Protein AF-A0A520LW79-F1 (afdb_monomer)

Nearest PDB structures (foldseek):
  5eoy-assembly1_A  TM=4.669E-01  e=5.322E-01  Pseudomonas aeruginosa PAO1
  5eox-assembly1_B  TM=4.416E-01  e=6.020E-01  Pseudomonas aeruginosa PAO1
  5eox-assembly1_A  TM=4.146E-01  e=6.020E-01  Pseudomonas aeruginosa PAO1
  3cw2-assembly4_H  TM=3.775E-01  e=4.159E-01  Saccharolobus solfataricus
  4dpo-assembly1_B  TM=4.258E-01  e=1.826E+00  Methanosarcina mazei Go1

Radius of gyration: 18.22 Å; Cα contacts (8 Å, |Δi|>4): 104; chains: 1; bounding box: 39×15×59 Å

Sequence (88 aa):
MSIFSSIQDYQDGLVSRFCNPKRLLIAETDWYREDSDIEAIKEDCRERILFFEKRGFYLFQEPQIDHEPHLERMRVRLTFKPSESNAN

pLDDT: mean 87.38, std 10.6, range [51.06, 96.88]

Secondary structure (DSSP, 8-state):
--HHHHHHHHHHHHHHHHS-GGGPEEEEPPPEETTS-HHHHHHHHHHHHHHHHTTTEEE-SPPEEEEEGGGTEEEEEEEEEE-GGG--

Mean predicted aligned error: 7.22 Å

Foldseek 3Di:
DDPVVVVVVVVVVVCVQPVNPVQKDKDKFDKDAPPDDPVVQVVSVVVVQVVVVVVQKHQDDDWDWDDDVVVRIIITMTIIGHHPVNSD

Structure (mmCIF, N/CA/C/O backbone):
data_AF-A0A520LW79-F1
#
_entry.id   AF-A0A520LW79-F1
#
loop_
_atom_site.group_PDB
_atom_site.id
_atom_site.type_symbol
_atom_site.label_atom_id
_atom_site.label_alt_id
_atom_site.label_comp_id
_atom_site.label_asym_id
_atom_site.label_entity_id
_atom_site.label_seq_id
_atom_site.pdbx_PDB_ins_code
_atom_site.Cartn_x
_atom_site.Cartn_y
_atom_site.Cartn_z
_atom_site.occupancy
_atom_site.B_iso_or_equiv
_atom_site.auth_seq_id
_atom_site.auth_comp_id
_atom_site.auth_asym_id
_atom_site.auth_atom_id
_atom_site.pdbx_PDB_model_num
ATOM 1 N N . MET A 1 1 ? -11.598 2.221 42.109 1.00 61.34 1 MET A N 1
ATOM 2 C CA . MET A 1 1 ? -10.615 2.493 41.038 1.00 61.34 1 MET A CA 1
ATOM 3 C C . MET A 1 1 ? -10.497 3.996 40.866 1.00 61.34 1 MET A C 1
ATOM 5 O O . MET A 1 1 ? -11.495 4.682 41.050 1.00 61.34 1 MET A O 1
ATOM 9 N N . SER A 1 2 ? -9.291 4.503 40.614 1.00 88.31 2 SER A N 1
ATOM 10 C CA . SER A 1 2 ? -9.050 5.937 40.418 1.00 88.31 2 SER A CA 1
ATOM 11 C C . SER A 1 2 ? -9.550 6.363 39.036 1.00 88.31 2 SER A C 1
ATOM 13 O O . SER A 1 2 ? -9.431 5.605 38.079 1.00 88.31 2 SER A O 1
ATOM 15 N N . ILE A 1 3 ? -10.063 7.586 38.902 1.00 86.00 3 ILE A N 1
ATOM 16 C CA . ILE A 1 3 ? -10.427 8.151 37.590 1.00 86.00 3 ILE A CA 1
ATOM 17 C C . ILE A 1 3 ? -9.214 8.150 36.645 1.00 86.00 3 ILE A C 1
ATOM 19 O O . ILE A 1 3 ? -9.358 7.883 35.456 1.00 86.00 3 ILE A O 1
ATOM 23 N N . PHE A 1 4 ? -8.007 8.357 37.180 1.00 87.94 4 PHE A N 1
ATOM 24 C CA . PHE A 1 4 ? -6.774 8.325 36.396 1.00 87.94 4 PHE A CA 1
ATOM 25 C C . PHE A 1 4 ? -6.489 6.950 35.782 1.00 87.94 4 PHE A C 1
ATOM 27 O O . PHE A 1 4 ? -6.098 6.890 34.621 1.00 87.94 4 PHE A O 1
ATOM 34 N N . SER A 1 5 ? -6.737 5.849 36.506 1.00 87.00 5 SER A N 1
ATOM 35 C CA . SER A 1 5 ? -6.561 4.504 35.938 1.00 87.00 5 SER A CA 1
ATOM 36 C C . SER A 1 5 ? -7.597 4.223 34.852 1.00 87.00 5 SER A C 1
ATOM 38 O O . SER A 1 5 ? -7.242 3.732 33.791 1.00 87.00 5 SER A O 1
ATOM 40 N N . SER A 1 6 ? -8.853 4.638 35.052 1.00 89.81 6 SER A N 1
ATOM 41 C CA . SER A 1 6 ? -9.895 4.484 34.029 1.00 89.81 6 SER A CA 1
ATOM 42 C C . SER A 1 6 ? -9.601 5.267 32.744 1.00 89.81 6 SER A C 1
ATOM 44 O O . SER A 1 6 ? -9.917 4.796 31.655 1.00 89.81 6 SER A O 1
ATOM 46 N N . ILE A 1 7 ? -9.001 6.457 32.855 1.00 92.94 7 ILE A N 1
ATOM 47 C CA . ILE A 1 7 ? -8.588 7.249 31.687 1.00 92.94 7 ILE A CA 1
ATOM 48 C C . ILE A 1 7 ? -7.424 6.572 30.959 1.00 92.94 7 ILE A C 1
ATOM 50 O O . ILE A 1 7 ? -7.433 6.533 29.729 1.00 92.94 7 ILE A O 1
ATOM 54 N N . GLN A 1 8 ? -6.458 6.021 31.697 1.00 89.44 8 GLN A N 1
ATOM 55 C CA . GLN A 1 8 ? -5.327 5.302 31.113 1.00 89.44 8 GLN 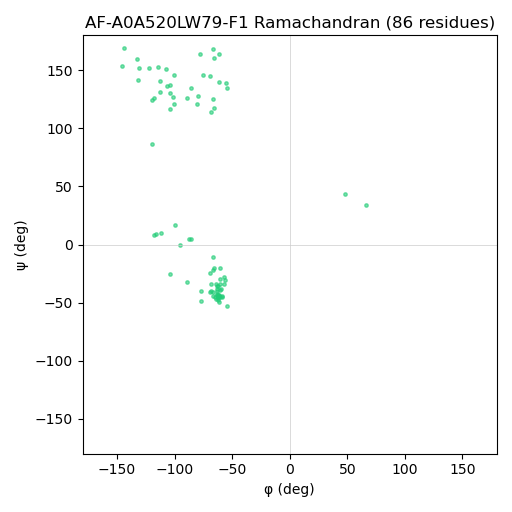A CA 1
ATOM 56 C C . GLN A 1 8 ? -5.800 4.058 30.347 1.00 89.44 8 GLN A C 1
ATOM 58 O O . GLN A 1 8 ? -5.470 3.907 29.176 1.00 89.44 8 GLN A O 1
ATOM 63 N N . ASP A 1 9 ? -6.671 3.247 30.954 1.00 91.62 9 ASP A N 1
ATOM 64 C CA . ASP A 1 9 ? -7.245 2.058 30.313 1.00 91.62 9 ASP A CA 1
ATOM 65 C C . ASP A 1 9 ? -8.025 2.422 29.036 1.00 91.62 9 ASP A C 1
ATOM 6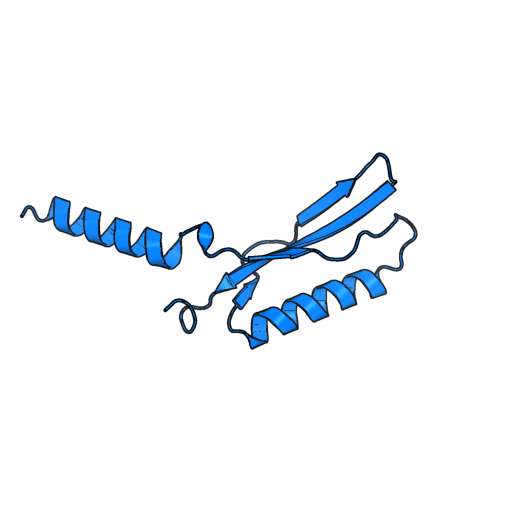7 O O . ASP A 1 9 ? -7.968 1.721 28.022 1.00 91.62 9 ASP A O 1
ATOM 71 N N . TYR A 1 10 ? -8.743 3.552 29.056 1.00 90.25 10 TYR A N 1
ATOM 72 C CA . TYR A 1 10 ? -9.447 4.057 27.881 1.00 90.25 10 TYR A CA 1
ATOM 73 C C . TYR A 1 10 ? -8.481 4.500 26.774 1.00 90.25 10 TYR A C 1
ATOM 75 O O . TYR A 1 10 ? -8.692 4.157 25.609 1.00 90.25 10 TYR A O 1
ATOM 83 N N . GLN A 1 11 ? -7.407 5.219 27.116 1.00 88.56 11 GLN A N 1
ATOM 84 C CA . GLN A 1 11 ? -6.367 5.595 26.155 1.00 88.56 11 GLN A CA 1
ATOM 85 C C . GLN A 1 11 ? -5.693 4.366 25.542 1.00 88.56 11 GLN A C 1
ATOM 87 O O . GLN A 1 11 ? -5.559 4.299 24.319 1.00 88.56 11 GLN A O 1
ATOM 92 N N . ASP A 1 12 ? -5.347 3.369 26.351 1.00 86.44 12 ASP A N 1
ATOM 93 C CA . ASP A 1 12 ? -4.738 2.126 25.877 1.00 86.44 12 ASP A CA 1
ATOM 94 C C . ASP A 1 12 ? -5.693 1.360 24.946 1.00 86.44 12 ASP A C 1
ATOM 96 O O . ASP A 1 12 ? -5.284 0.844 23.899 1.00 86.44 12 ASP A O 1
ATOM 100 N N . GLY A 1 13 ? -6.995 1.367 25.253 1.00 83.25 13 GLY A N 1
ATOM 101 C CA . GLY A 1 13 ? -8.044 0.842 24.379 1.00 83.25 13 GLY A CA 1
ATOM 102 C C . GLY A 1 13 ? -8.128 1.570 23.032 1.00 83.25 13 GLY A C 1
ATOM 103 O O . GLY A 1 13 ? -8.224 0.925 21.984 1.00 83.25 13 GLY A O 1
ATOM 104 N N . LEU A 1 14 ? -8.036 2.905 23.030 1.00 82.12 14 LEU A N 1
ATOM 105 C CA . LEU A 1 14 ? -8.007 3.705 21.801 1.00 82.12 14 LEU A CA 1
ATOM 106 C C . LEU A 1 14 ? -6.751 3.420 20.968 1.00 82.12 14 LEU A C 1
ATOM 108 O O . LEU A 1 14 ? -6.858 3.195 19.762 1.00 82.12 14 LEU A O 1
ATOM 112 N N . VAL A 1 15 ? -5.573 3.367 21.591 1.00 79.38 15 VAL A N 1
ATOM 113 C CA . VAL A 1 15 ? -4.304 3.061 20.911 1.00 79.38 15 VAL A CA 1
ATOM 114 C C . VAL A 1 15 ? -4.336 1.652 20.319 1.00 79.38 15 VAL A C 1
ATOM 116 O O . VAL A 1 15 ? -3.979 1.462 19.157 1.00 79.38 15 VAL A O 1
ATOM 119 N N . SER A 1 16 ? -4.836 0.665 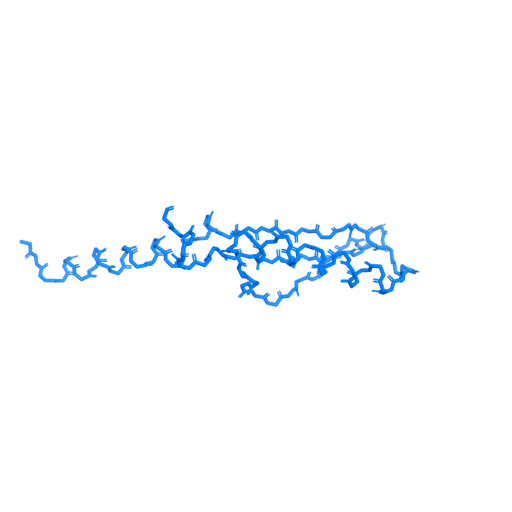21.061 1.00 74.81 16 SER A N 1
ATOM 120 C CA . SER A 1 16 ? -4.990 -0.708 20.568 1.00 74.81 16 SER A CA 1
ATOM 121 C C . SER A 1 16 ? -5.980 -0.811 19.399 1.00 74.81 16 SER A C 1
ATOM 123 O O . SER A 1 16 ? -5.785 -1.599 18.469 1.00 74.81 16 SER A O 1
ATOM 125 N N . ARG A 1 17 ? -7.032 0.014 19.391 1.00 71.56 17 ARG A N 1
ATOM 126 C CA . ARG A 1 17 ? -8.027 0.021 18.314 1.00 71.56 17 ARG A CA 1
ATOM 127 C C . ARG A 1 17 ? -7.525 0.726 17.056 1.00 71.56 17 ARG A C 1
ATOM 129 O O . ARG A 1 17 ? -7.657 0.181 15.958 1.00 71.56 17 ARG A O 1
ATOM 136 N N . PHE A 1 18 ? -6.966 1.923 17.214 1.00 67.62 18 PHE A N 1
ATOM 137 C CA . PHE A 1 18 ? -6.677 2.834 16.107 1.00 67.62 18 PHE A CA 1
ATOM 138 C C . PHE A 1 18 ? -5.203 2.888 15.717 1.00 67.62 18 PHE A C 1
ATOM 140 O O . PHE A 1 18 ? -4.910 3.196 14.568 1.00 67.62 18 PHE A O 1
ATOM 147 N N . CYS A 1 19 ? -4.275 2.586 16.616 1.00 69.06 19 CYS A N 1
ATOM 148 C CA . CYS A 1 19 ? -2.838 2.764 16.390 1.00 69.06 19 CYS A CA 1
ATOM 149 C C . CYS A 1 19 ? -2.056 1.449 16.441 1.00 69.06 19 CYS A C 1
ATOM 151 O O . CYS A 1 19 ? -0.830 1.475 16.424 1.00 69.06 19 CYS A O 1
ATOM 153 N N . ASN A 1 20 ? -2.732 0.297 16.508 1.00 70.62 20 ASN A N 1
ATOM 154 C CA . ASN A 1 20 ? -2.049 -0.985 16.612 1.00 70.62 20 ASN A CA 1
ATOM 155 C C . ASN A 1 20 ? -1.292 -1.315 15.311 1.00 70.62 20 ASN A C 1
ATOM 157 O O . ASN A 1 20 ? -1.929 -1.576 14.286 1.00 70.62 20 ASN A O 1
ATOM 161 N N . PRO A 1 21 ? 0.053 -1.369 15.344 1.00 65.00 21 PRO A N 1
ATOM 162 C CA . PRO A 1 21 ? 0.866 -1.601 14.154 1.00 65.00 21 PRO A CA 1
ATOM 163 C C . PRO A 1 21 ? 0.654 -2.998 13.560 1.00 65.00 21 PRO A C 1
ATOM 165 O O . PRO A 1 21 ? 0.874 -3.187 12.369 1.00 65.00 21 PRO A O 1
ATOM 168 N N . LYS A 1 22 ? 0.138 -3.965 14.338 1.00 68.12 22 LYS A N 1
ATOM 169 C CA . LYS A 1 22 ? -0.232 -5.300 13.832 1.00 68.12 22 LYS A CA 1
ATOM 170 C C . LYS A 1 22 ? -1.412 -5.273 12.852 1.00 68.12 22 LYS A C 1
ATOM 172 O O . LYS A 1 22 ? -1.704 -6.295 12.243 1.00 68.12 22 LYS A O 1
ATOM 177 N N . ARG A 1 23 ? -2.113 -4.140 12.730 1.00 74.38 23 ARG A N 1
ATOM 178 C CA . ARG A 1 23 ? -3.236 -3.944 11.798 1.00 74.38 23 ARG A CA 1
ATOM 179 C C . ARG A 1 23 ? -2.813 -3.292 10.478 1.00 74.38 23 ARG A C 1
ATOM 181 O O . ARG A 1 23 ? -3.672 -3.067 9.631 1.00 74.38 23 ARG A O 1
ATOM 188 N N . LEU A 1 24 ? -1.531 -2.968 10.304 1.00 85.06 24 LEU A N 1
ATOM 189 C CA . LEU A 1 24 ? -1.016 -2.475 9.031 1.00 85.06 24 LEU A CA 1
ATOM 190 C C . LEU A 1 24 ? -0.796 -3.654 8.082 1.00 85.06 24 LEU A C 1
ATOM 192 O O . LEU A 1 24 ? -0.128 -4.625 8.435 1.00 85.06 24 LEU A O 1
ATOM 196 N N . LEU A 1 25 ? -1.355 -3.562 6.879 1.00 89.00 25 LEU A N 1
ATOM 197 C CA . LEU A 1 25 ? -1.103 -4.511 5.801 1.00 89.00 25 LEU A CA 1
ATOM 198 C C . LEU A 1 25 ? -0.159 -3.884 4.791 1.00 89.00 25 LEU A C 1
ATOM 200 O O . LEU A 1 25 ? -0.378 -2.769 4.326 1.00 89.00 25 LEU A O 1
ATOM 204 N N . ILE A 1 26 ? 0.887 -4.619 4.446 1.00 92.69 26 ILE A N 1
ATOM 205 C CA . ILE A 1 26 ? 1.862 -4.196 3.452 1.00 92.69 26 ILE A CA 1
ATOM 206 C C . ILE A 1 26 ? 1.545 -4.931 2.153 1.00 92.69 26 ILE A C 1
ATOM 208 O O . ILE A 1 26 ? 1.437 -6.157 2.144 1.00 92.69 26 ILE A O 1
ATOM 212 N N . ALA A 1 27 ? 1.399 -4.178 1.068 1.00 93.75 27 ALA A N 1
ATOM 213 C CA . ALA A 1 27 ? 1.298 -4.713 -0.278 1.00 93.75 27 ALA A CA 1
ATOM 214 C C . ALA A 1 27 ? 2.475 -4.200 -1.098 1.00 93.75 27 ALA A C 1
ATOM 216 O O . ALA A 1 27 ? 2.709 -2.995 -1.182 1.00 93.75 27 ALA A O 1
ATOM 217 N N . GLU A 1 28 ? 3.216 -5.115 -1.701 1.00 95.69 28 GLU A N 1
ATOM 218 C CA . GLU A 1 28 ? 4.414 -4.795 -2.466 1.00 95.69 28 GLU A CA 1
ATOM 219 C C . GLU A 1 28 ? 4.138 -5.098 -3.931 1.00 95.69 28 GLU A C 1
ATOM 221 O O . GLU A 1 28 ? 3.577 -6.147 -4.263 1.00 95.69 28 GLU A O 1
ATOM 226 N N . THR A 1 29 ? 4.471 -4.144 -4.789 1.00 95.69 29 THR A N 1
ATOM 227 C CA . THR A 1 29 ? 4.530 -4.365 -6.236 1.00 95.69 29 THR A CA 1
ATOM 228 C C . THR A 1 29 ? 5.648 -5.338 -6.597 1.00 95.69 29 THR A C 1
ATOM 230 O O . THR A 1 29 ? 6.484 -5.682 -5.749 1.00 95.69 29 THR A O 1
ATOM 233 N N . ASP A 1 30 ? 5.649 -5.797 -7.844 1.00 95.38 30 ASP A N 1
ATOM 234 C CA . ASP A 1 30 ? 6.766 -6.575 -8.369 1.00 95.38 30 ASP A CA 1
ATOM 235 C C . ASP A 1 30 ? 8.069 -5.759 -8.364 1.00 95.38 30 ASP A C 1
ATOM 237 O O . ASP A 1 30 ? 8.084 -4.537 -8.212 1.00 95.38 30 ASP A O 1
ATOM 241 N N . TRP A 1 31 ? 9.199 -6.451 -8.495 1.00 96.25 31 TRP A N 1
ATOM 242 C CA . TRP A 1 31 ? 10.480 -5.780 -8.677 1.00 96.25 31 TRP A CA 1
ATOM 243 C C . TRP A 1 31 ? 10.653 -5.353 -10.136 1.00 96.25 31 TRP A C 1
ATOM 245 O O . TRP A 1 31 ? 10.712 -6.196 -11.031 1.00 96.25 31 TRP A O 1
ATOM 255 N N . TYR A 1 32 ? 10.824 -4.054 -10.348 1.00 96.00 32 TYR A N 1
ATOM 256 C CA . TYR A 1 32 ? 11.022 -3.411 -11.641 1.00 96.00 32 TYR A CA 1
ATOM 257 C C . TYR A 1 32 ? 12.468 -2.971 -11.809 1.00 96.00 32 TYR A C 1
ATOM 259 O O . TYR A 1 32 ? 13.054 -2.402 -10.894 1.00 96.00 32 TYR A O 1
ATOM 267 N N . ARG A 1 33 ? 13.042 -3.199 -12.986 1.00 94.00 33 ARG A N 1
ATOM 268 C CA . ARG A 1 33 ? 14.345 -2.635 -13.369 1.00 94.00 33 ARG A CA 1
ATOM 269 C C . ARG A 1 33 ? 14.207 -1.166 -13.767 1.00 94.00 33 ARG A C 1
ATOM 271 O O . ARG A 1 33 ? 13.096 -0.723 -14.057 1.00 94.00 33 ARG A O 1
ATOM 278 N N . GLU A 1 34 ? 15.313 -0.429 -13.824 1.00 86.19 34 GLU A N 1
ATOM 279 C CA . GLU A 1 34 ? 15.313 0.991 -14.223 1.00 86.19 34 GLU A CA 1
ATOM 280 C C . GLU A 1 34 ? 14.704 1.260 -15.610 1.00 86.19 34 GLU A C 1
ATOM 282 O O . GLU A 1 34 ? 14.144 2.329 -15.836 1.00 86.19 34 GLU A O 1
ATOM 287 N N . ASP A 1 35 ? 14.769 0.292 -16.526 1.00 91.19 35 ASP A N 1
ATOM 288 C CA . ASP A 1 35 ? 14.224 0.375 -17.885 1.00 91.19 35 ASP A CA 1
ATOM 289 C C . ASP A 1 35 ? 12.747 -0.048 -17.994 1.00 91.19 35 ASP A C 1
ATOM 291 O O . ASP A 1 35 ? 12.195 -0.102 -19.094 1.00 91.19 35 ASP A O 1
ATOM 295 N N . SER A 1 36 ? 12.095 -0.351 -16.867 1.00 92.38 36 SER A N 1
ATOM 296 C CA . SER A 1 36 ? 10.695 -0.785 -16.856 1.00 92.38 36 SER A CA 1
ATOM 297 C C . SER A 1 36 ? 9.747 0.350 -17.242 1.00 92.38 36 SER A C 1
ATOM 299 O O . SER A 1 36 ? 9.941 1.506 -16.864 1.00 92.38 36 SER A O 1
ATOM 301 N N . ASP A 1 37 ? 8.665 0.003 -17.940 1.00 94.31 37 ASP A N 1
ATOM 302 C CA . ASP A 1 37 ? 7.615 0.958 -18.285 1.00 94.31 37 ASP A CA 1
ATOM 303 C C . ASP A 1 37 ? 6.880 1.445 -17.028 1.00 94.31 37 ASP A C 1
ATOM 305 O O . ASP A 1 37 ? 6.331 0.660 -16.249 1.00 94.31 37 ASP A O 1
ATOM 309 N N . ILE A 1 38 ? 6.834 2.766 -16.857 1.00 92.06 38 ILE A N 1
ATOM 310 C CA . ILE A 1 38 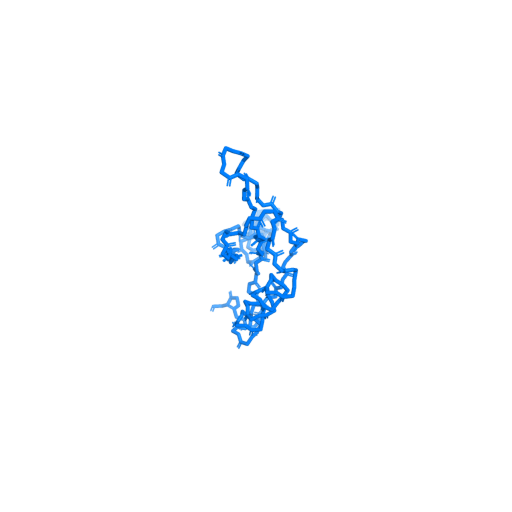? 6.144 3.417 -15.748 1.00 92.06 38 ILE A CA 1
ATOM 311 C C . ILE A 1 38 ? 4.643 3.107 -15.735 1.00 92.06 38 ILE A C 1
ATOM 313 O O . ILE A 1 38 ? 4.043 3.060 -14.661 1.00 92.06 38 ILE A O 1
ATOM 317 N N . GLU A 1 39 ? 4.025 2.869 -16.894 1.00 96.12 39 GLU A N 1
ATOM 318 C CA . GLU A 1 39 ? 2.599 2.543 -16.959 1.00 96.12 39 GLU A CA 1
ATOM 319 C C . GLU A 1 39 ? 2.300 1.163 -16.361 1.00 96.12 39 GLU A C 1
ATOM 321 O O . GLU A 1 39 ? 1.291 1.005 -15.672 1.00 96.12 39 GLU A O 1
ATOM 326 N N . ALA A 1 40 ? 3.215 0.198 -16.503 1.00 93.88 40 ALA A N 1
ATOM 327 C CA . ALA A 1 40 ? 3.091 -1.101 -15.845 1.00 93.88 40 ALA A CA 1
ATOM 328 C C . ALA A 1 40 ? 3.131 -0.958 -14.314 1.00 93.88 40 ALA A C 1
ATOM 330 O O . ALA A 1 40 ? 2.288 -1.515 -13.614 1.00 93.88 40 ALA A O 1
ATOM 331 N N . ILE A 1 41 ? 4.049 -0.136 -13.792 1.00 94.56 41 ILE A N 1
ATOM 332 C CA . ILE A 1 41 ? 4.179 0.122 -12.347 1.00 94.56 41 ILE A CA 1
ATOM 333 C C . ILE A 1 41 ? 2.918 0.805 -11.797 1.00 94.56 41 ILE A C 1
ATOM 335 O O . ILE A 1 41 ? 2.436 0.466 -10.711 1.00 94.56 41 ILE A O 1
ATOM 339 N N . LYS A 1 42 ? 2.374 1.779 -12.538 1.00 95.38 42 LYS A N 1
ATOM 340 C CA . LYS A 1 42 ? 1.152 2.500 -12.155 1.00 95.38 42 LYS A CA 1
ATOM 341 C C . LYS A 1 42 ? -0.048 1.565 -12.073 1.00 95.38 42 LYS A C 1
ATOM 343 O O . LYS A 1 42 ? -0.793 1.644 -11.094 1.00 95.38 42 LYS A O 1
ATOM 348 N N . GLU A 1 43 ? -0.234 0.698 -13.064 1.00 96.88 43 GLU A N 1
ATOM 349 C CA . GLU A 1 43 ? -1.357 -0.239 -13.067 1.00 96.88 43 GLU A CA 1
ATOM 350 C C . GLU A 1 43 ? -1.215 -1.270 -11.938 1.00 96.88 43 GLU A C 1
ATOM 352 O O . GLU A 1 43 ? -2.165 -1.486 -11.190 1.00 96.88 43 GLU A O 1
ATOM 357 N N . ASP A 1 44 ? -0.009 -1.787 -11.693 1.00 96.81 44 ASP A N 1
ATOM 358 C CA . ASP A 1 44 ? 0.270 -2.732 -10.602 1.00 96.81 44 ASP A CA 1
ATOM 359 C C . ASP A 1 44 ? -0.027 -2.141 -9.206 1.00 96.81 44 ASP A C 1
ATOM 361 O O . ASP A 1 44 ? -0.591 -2.800 -8.318 1.00 96.81 44 ASP A O 1
ATOM 365 N N . CYS A 1 45 ? 0.300 -0.857 -9.011 1.00 95.94 45 CYS A N 1
ATOM 366 C CA . CYS A 1 45 ? -0.095 -0.103 -7.819 1.00 95.94 45 CYS A CA 1
ATOM 367 C C . CYS A 1 45 ? -1.617 0.045 -7.730 1.00 95.94 45 CYS A C 1
ATOM 369 O O . CYS A 1 45 ? -2.206 -0.172 -6.667 1.00 95.94 45 CYS A O 1
ATOM 371 N N . ARG A 1 46 ? -2.263 0.423 -8.837 1.00 95.69 46 ARG A N 1
ATOM 372 C CA . ARG A 1 46 ? -3.706 0.663 -8.903 1.00 95.69 46 ARG A CA 1
ATOM 373 C C . ARG A 1 46 ? -4.504 -0.596 -8.587 1.00 95.69 46 ARG A C 1
ATOM 375 O O . ARG A 1 46 ? -5.446 -0.529 -7.796 1.00 95.69 46 ARG A O 1
ATOM 382 N N . GLU A 1 47 ? -4.126 -1.736 -9.154 1.00 96.62 47 GLU A N 1
ATOM 383 C CA . GLU A 1 47 ? -4.774 -3.021 -8.895 1.00 96.62 47 GLU A CA 1
ATOM 384 C C . GLU A 1 47 ? -4.713 -3.390 -7.410 1.00 96.62 47 GLU A C 1
ATOM 386 O O . GLU A 1 47 ? -5.734 -3.761 -6.820 1.00 96.62 47 GLU A O 1
ATOM 391 N N . ARG A 1 48 ? -3.548 -3.206 -6.771 1.00 95.00 48 ARG A N 1
ATOM 392 C CA . ARG A 1 48 ? -3.383 -3.41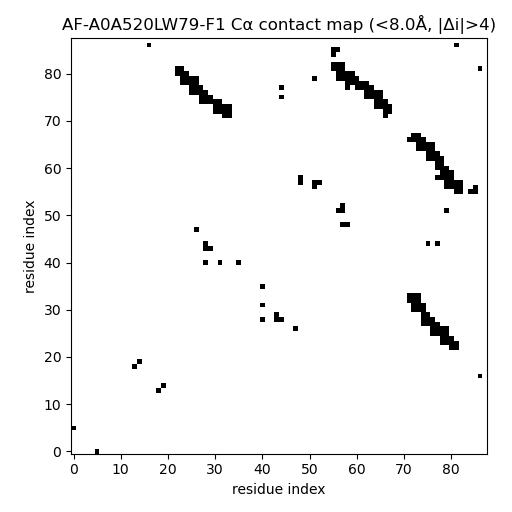0 -5.324 1.00 95.00 48 ARG A CA 1
ATOM 393 C C . ARG A 1 48 ? -4.275 -2.473 -4.523 1.00 95.00 48 ARG A C 1
ATOM 395 O O . ARG A 1 48 ? -5.004 -2.945 -3.654 1.00 95.00 48 ARG A O 1
ATOM 402 N N . ILE A 1 49 ? -4.267 -1.174 -4.823 1.00 94.31 49 ILE A N 1
ATOM 403 C CA . ILE A 1 49 ? -5.118 -0.192 -4.133 1.00 94.31 49 ILE A CA 1
ATOM 404 C C . ILE A 1 49 ? -6.585 -0.620 -4.208 1.00 94.31 49 ILE A C 1
ATOM 406 O O . ILE A 1 49 ? -7.221 -0.802 -3.171 1.00 94.31 49 ILE A O 1
ATOM 410 N N . LEU A 1 50 ? -7.096 -0.897 -5.409 1.00 94.81 50 LEU A N 1
ATOM 411 C CA . LEU A 1 50 ? -8.487 -1.306 -5.604 1.00 94.81 50 LEU A CA 1
ATOM 412 C C . LEU A 1 50 ? -8.817 -2.633 -4.907 1.00 94.81 50 LEU A C 1
ATOM 414 O O . LEU A 1 50 ? -9.930 -2.812 -4.404 1.00 94.81 50 LEU A O 1
ATOM 418 N N . PHE A 1 51 ? -7.878 -3.580 -4.873 1.00 94.00 51 PHE A N 1
ATOM 419 C CA . PHE A 1 51 ? -8.050 -4.849 -4.170 1.00 94.00 51 PHE A CA 1
ATOM 420 C C . PHE A 1 51 ? -8.258 -4.642 -2.663 1.00 94.00 51 PHE A C 1
ATOM 422 O O . PHE A 1 51 ? -9.139 -5.282 -2.075 1.00 94.00 51 PHE A O 1
ATOM 429 N N . PHE A 1 52 ? -7.468 -3.763 -2.045 1.00 92.19 52 PHE A N 1
ATOM 430 C CA . PHE A 1 52 ? -7.537 -3.472 -0.614 1.00 92.19 52 PHE A CA 1
ATOM 431 C C . PHE A 1 52 ? -8.722 -2.564 -0.262 1.00 92.19 52 PHE A C 1
ATOM 433 O O . PHE A 1 52 ? -9.439 -2.857 0.697 1.00 92.19 52 PHE A O 1
ATOM 440 N N . GLU A 1 53 ? -9.017 -1.552 -1.076 1.00 90.62 53 GLU A N 1
ATOM 441 C CA . GLU A 1 53 ? -10.176 -0.666 -0.892 1.00 90.62 53 GLU A CA 1
ATOM 442 C C . GLU A 1 53 ? -11.501 -1.427 -0.893 1.00 90.62 53 GLU A C 1
ATOM 444 O O . GLU A 1 53 ? -12.316 -1.266 0.017 1.00 90.62 53 GLU A O 1
ATOM 449 N N . LYS A 1 54 ? -11.690 -2.356 -1.840 1.00 91.06 54 LYS A N 1
ATOM 450 C CA . LYS A 1 54 ? -12.881 -3.227 -1.882 1.00 91.06 54 LYS A CA 1
ATOM 451 C C . LYS A 1 54 ? -13.034 -4.109 -0.640 1.00 91.06 54 LYS A C 1
ATOM 453 O O . LYS A 1 54 ? -14.125 -4.600 -0.370 1.00 91.06 54 LYS A O 1
ATOM 458 N N . ARG A 1 55 ? -11.951 -4.324 0.109 1.00 89.56 55 ARG A N 1
ATOM 459 C CA . ARG A 1 55 ? -11.914 -5.093 1.362 1.00 89.56 55 ARG A CA 1
ATOM 460 C C . ARG A 1 55 ? -11.925 -4.192 2.590 1.00 89.56 55 ARG A C 1
ATOM 462 O O . ARG A 1 55 ? -11.582 -4.652 3.672 1.00 89.56 55 ARG A O 1
ATOM 469 N N . GLY A 1 56 ? -12.304 -2.925 2.433 1.00 88.31 56 GLY A N 1
ATOM 470 C CA . GLY A 1 56 ? -12.410 -1.969 3.528 1.00 88.31 56 GLY A CA 1
ATOM 471 C C . GLY A 1 56 ? -11.066 -1.635 4.159 1.00 88.31 56 GLY A C 1
ATOM 472 O O . GLY A 1 56 ? -11.002 -1.422 5.362 1.00 88.31 56 GLY A O 1
ATOM 473 N N . PHE A 1 57 ? -9.995 -1.603 3.374 1.00 90.12 57 PHE A N 1
ATOM 474 C CA . PHE A 1 57 ? -8.728 -1.010 3.783 1.00 90.12 57 PHE A CA 1
ATOM 475 C C . PHE A 1 57 ? -8.518 0.303 3.035 1.00 90.12 57 PHE A C 1
ATOM 477 O O . PHE A 1 57 ? -8.976 0.452 1.911 1.00 90.12 57 PHE A O 1
ATOM 484 N N . TYR A 1 58 ? -7.807 1.249 3.632 1.00 89.44 58 TYR A N 1
ATOM 485 C CA . TYR A 1 58 ? -7.432 2.499 2.975 1.00 89.44 58 TYR A CA 1
ATOM 486 C C . TYR A 1 58 ? -5.915 2.663 2.980 1.00 89.44 58 TYR A C 1
ATOM 488 O O . TYR A 1 58 ? -5.232 2.126 3.860 1.00 89.44 58 TYR A O 1
ATOM 496 N N . LEU A 1 59 ? -5.385 3.383 1.988 1.00 90.69 59 LEU A N 1
ATOM 497 C CA . LEU A 1 59 ? -3.962 3.705 1.923 1.00 90.69 59 LEU A CA 1
ATOM 498 C C . LEU A 1 59 ? -3.609 4.625 3.099 1.00 90.69 59 LEU A C 1
ATOM 500 O O . LEU A 1 59 ? -4.160 5.714 3.237 1.00 90.69 59 LEU A O 1
ATOM 504 N N . PHE A 1 60 ? -2.732 4.153 3.979 1.00 86.88 60 PHE A N 1
ATOM 505 C CA . PHE A 1 60 ? -2.494 4.781 5.277 1.00 86.88 60 PHE A CA 1
ATOM 506 C C . PHE A 1 60 ? -1.397 5.849 5.243 1.00 86.88 60 PHE A C 1
ATOM 508 O O . PHE A 1 60 ? -1.459 6.815 5.999 1.00 86.88 60 PHE A O 1
ATOM 515 N N . GLN A 1 61 ? -0.396 5.668 4.386 1.00 87.00 61 GLN A N 1
ATOM 516 C CA . GLN A 1 61 ? 0.765 6.547 4.264 1.00 87.00 61 GLN A CA 1
ATOM 517 C C . GLN A 1 61 ? 1.209 6.645 2.807 1.00 87.00 61 GLN A C 1
ATOM 519 O O . GLN A 1 61 ? 0.760 5.871 1.956 1.00 87.00 61 GLN A O 1
ATOM 524 N N . GLU A 1 62 ? 2.108 7.589 2.543 1.00 90.50 62 GLU A N 1
ATOM 525 C CA . GLU A 1 62 ? 2.726 7.752 1.232 1.00 90.50 62 GLU A CA 1
ATOM 526 C C . GLU A 1 62 ? 3.401 6.443 0.774 1.00 90.50 62 GLU A C 1
ATOM 528 O O . GLU A 1 62 ? 4.031 5.757 1.590 1.00 90.50 62 GLU A O 1
ATOM 533 N N . PRO A 1 63 ? 3.267 6.070 -0.513 1.00 93.94 63 PRO A N 1
ATOM 534 C CA . PRO A 1 63 ? 3.984 4.936 -1.080 1.00 93.94 63 PRO A CA 1
ATOM 535 C C . PRO A 1 63 ? 5.494 5.066 -0.869 1.00 93.94 63 PRO A C 1
ATOM 537 O O . PRO A 1 63 ? 6.077 6.120 -1.116 1.00 93.94 63 PRO A O 1
ATOM 540 N N . GLN A 1 64 ? 6.133 3.979 -0.445 1.00 94.88 64 GLN A N 1
ATOM 541 C CA . GLN A 1 64 ? 7.584 3.923 -0.281 1.00 94.88 64 GLN A CA 1
ATOM 542 C C . GLN A 1 64 ? 8.217 3.207 -1.466 1.00 94.88 64 GLN A C 1
ATOM 544 O O . GLN A 1 64 ? 7.635 2.266 -2.000 1.00 94.88 64 GLN A O 1
ATOM 549 N N . ILE A 1 65 ? 9.418 3.625 -1.855 1.00 94.12 65 ILE A N 1
ATOM 550 C CA . ILE A 1 65 ? 10.203 2.936 -2.879 1.00 94.12 65 ILE A CA 1
ATOM 551 C C . ILE A 1 65 ? 11.308 2.160 -2.172 1.00 94.12 65 ILE A C 1
ATOM 553 O O . ILE A 1 65 ? 12.171 2.744 -1.518 1.00 94.12 65 ILE A O 1
ATOM 557 N N . ASP A 1 66 ? 11.266 0.838 -2.297 1.00 94.31 66 ASP A N 1
ATOM 558 C CA . ASP A 1 66 ? 12.389 -0.011 -1.925 1.00 94.31 66 ASP A CA 1
ATOM 559 C C . ASP A 1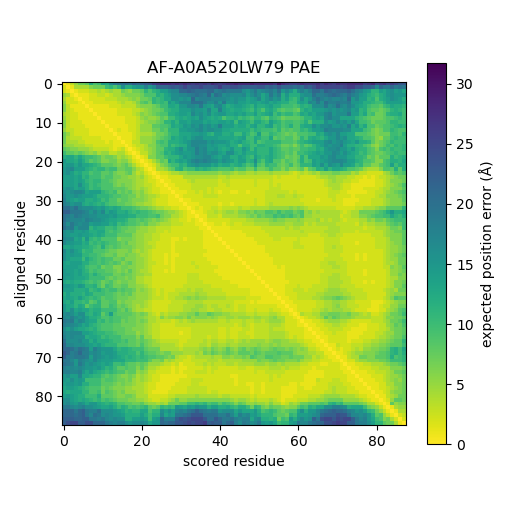 66 ? 13.344 -0.095 -3.117 1.00 94.31 66 ASP A C 1
ATOM 561 O O . ASP A 1 66 ? 12.915 -0.350 -4.245 1.00 94.31 66 ASP A O 1
ATOM 565 N N . HIS A 1 67 ? 14.640 0.055 -2.855 1.00 93.50 67 HIS A N 1
ATOM 566 C CA . HIS A 1 67 ? 15.694 -0.117 -3.849 1.00 93.50 67 HIS A CA 1
ATOM 567 C C . HIS A 1 67 ? 16.533 -1.347 -3.516 1.00 93.50 67 HIS A C 1
ATOM 569 O O . HIS A 1 67 ? 16.888 -1.572 -2.359 1.00 93.50 67 HIS A O 1
ATOM 575 N N . GLU A 1 68 ? 16.916 -2.098 -4.543 1.00 93.06 68 GLU A N 1
ATOM 576 C CA . GLU A 1 68 ? 17.922 -3.150 -4.455 1.00 93.06 68 GLU A CA 1
ATOM 577 C C . GLU A 1 68 ? 19.080 -2.816 -5.408 1.00 93.06 68 GLU A C 1
ATOM 579 O O . GLU A 1 68 ? 19.089 -3.255 -6.561 1.00 93.06 68 GLU A O 1
ATOM 584 N N . PRO A 1 69 ? 20.064 -2.015 -4.943 1.00 86.62 69 PRO A N 1
ATOM 585 C CA . PRO A 1 69 ? 21.081 -1.420 -5.811 1.00 86.62 69 PRO A CA 1
ATOM 586 C C . PRO A 1 69 ? 21.933 -2.448 -6.557 1.00 86.62 69 PRO A C 1
ATOM 588 O O . PRO A 1 69 ? 22.321 -2.221 -7.693 1.00 86.62 69 PRO A O 1
ATOM 591 N N . HIS A 1 70 ? 22.200 -3.602 -5.940 1.00 90.38 70 HIS A N 1
ATOM 592 C CA . HIS A 1 70 ? 23.013 -4.659 -6.548 1.00 90.38 70 HIS A CA 1
ATOM 593 C C . HIS A 1 70 ? 22.362 -5.315 -7.772 1.00 90.38 70 HIS A C 1
ATOM 595 O O . HIS A 1 70 ? 23.064 -5.930 -8.569 1.00 90.38 70 HIS A O 1
ATOM 601 N N . LEU A 1 71 ? 21.037 -5.221 -7.894 1.00 88.56 71 LEU A N 1
ATOM 602 C CA . LEU A 1 71 ? 20.258 -5.805 -8.986 1.00 88.56 71 LEU A CA 1
ATOM 603 C C . LEU A 1 71 ? 19.568 -4.735 -9.843 1.00 88.56 71 LEU A C 1
ATOM 605 O O . LEU A 1 71 ? 18.728 -5.095 -10.666 1.00 88.56 71 LEU A O 1
ATOM 609 N N . GLU A 1 72 ? 19.897 -3.455 -9.621 1.00 91.56 72 GLU A N 1
ATOM 610 C CA . GLU A 1 72 ? 19.368 -2.294 -10.356 1.00 91.56 72 GLU A CA 1
ATOM 611 C C . GLU A 1 72 ? 17.839 -2.328 -10.489 1.00 91.56 72 GLU A C 1
ATOM 613 O O . GLU A 1 72 ? 17.259 -2.097 -11.552 1.00 91.56 72 GLU A O 1
ATOM 618 N N . ARG A 1 73 ? 17.170 -2.683 -9.386 1.00 95.00 73 ARG A N 1
ATOM 619 C CA . ARG A 1 73 ? 15.716 -2.822 -9.345 1.00 95.00 73 ARG A CA 1
ATOM 620 C C . ARG A 1 73 ? 15.097 -2.101 -8.162 1.00 95.00 73 ARG A C 1
ATOM 622 O O . ARG A 1 73 ? 15.714 -1.933 -7.109 1.00 95.00 73 ARG A O 1
ATOM 629 N N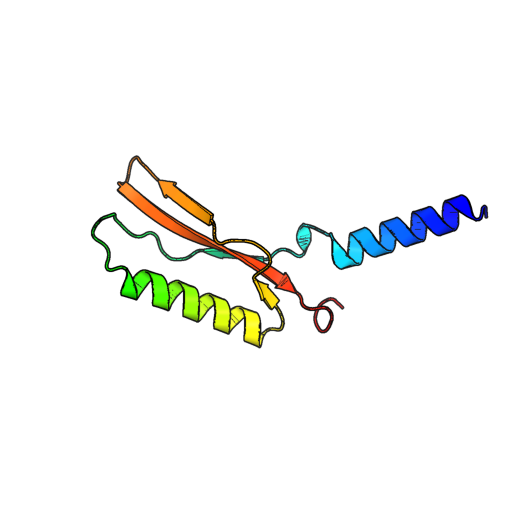 . MET A 1 74 ? 13.854 -1.694 -8.346 1.00 95.31 74 MET A N 1
ATOM 630 C CA . MET A 1 74 ? 13.029 -1.008 -7.369 1.00 95.31 74 MET A CA 1
ATOM 631 C C . MET A 1 74 ? 11.641 -1.631 -7.301 1.00 95.31 74 MET A C 1
ATOM 633 O O . MET A 1 74 ? 11.195 -2.291 -8.235 1.00 95.31 74 MET A O 1
ATOM 637 N N . ARG A 1 75 ? 10.934 -1.397 -6.203 1.00 95.88 75 ARG A N 1
ATOM 638 C CA . ARG A 1 75 ? 9.506 -1.700 -6.094 1.00 95.88 75 ARG A CA 1
ATOM 639 C C . ARG A 1 75 ? 8.820 -0.667 -5.226 1.00 95.88 75 ARG A C 1
ATOM 641 O O . ARG A 1 75 ? 9.421 -0.087 -4.324 1.00 95.88 75 ARG A O 1
ATOM 648 N N . VAL A 1 76 ? 7.535 -0.488 -5.464 1.00 96.12 76 VAL A N 1
ATOM 649 C CA . VAL A 1 76 ? 6.661 0.329 -4.630 1.00 96.12 76 VAL A CA 1
ATOM 650 C C . VAL A 1 76 ? 6.054 -0.534 -3.525 1.00 96.12 76 VAL A C 1
ATOM 652 O O . VAL A 1 76 ? 5.432 -1.567 -3.794 1.00 96.12 76 VAL A O 1
ATOM 655 N N . ARG A 1 77 ? 6.216 -0.089 -2.279 1.00 96.38 77 ARG A N 1
ATOM 656 C CA . ARG A 1 77 ? 5.553 -0.609 -1.086 1.00 96.38 77 ARG A CA 1
ATOM 657 C C . ARG A 1 77 ? 4.387 0.304 -0.717 1.00 96.38 77 ARG A C 1
ATOM 659 O O . ARG A 1 77 ? 4.564 1.480 -0.402 1.00 96.38 77 ARG A O 1
ATOM 666 N N . LEU A 1 78 ? 3.194 -0.274 -0.681 1.00 95.69 78 LEU A N 1
ATOM 667 C CA . LEU A 1 78 ? 1.961 0.360 -0.236 1.00 95.69 78 LEU A CA 1
ATOM 668 C C . LEU A 1 78 ? 1.606 -0.155 1.156 1.00 95.69 78 LEU A C 1
ATOM 670 O O . LEU A 1 78 ? 1.721 -1.347 1.441 1.00 95.69 78 LEU A O 1
ATOM 674 N N . THR A 1 79 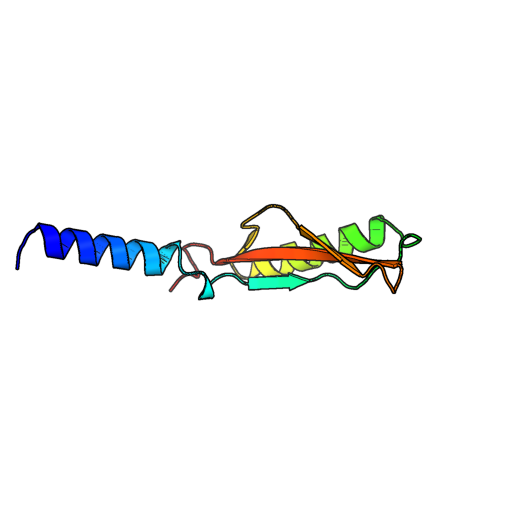? 1.182 0.739 2.044 1.00 94.06 79 THR A N 1
ATOM 675 C CA . THR A 1 79 ? 0.780 0.369 3.406 1.00 94.06 79 THR A CA 1
ATOM 676 C C . THR A 1 79 ? -0.666 0.754 3.635 1.00 94.06 79 THR A C 1
ATOM 678 O O . THR A 1 79 ? -1.052 1.911 3.477 1.00 94.06 79 THR A O 1
ATOM 681 N N . PHE A 1 80 ? -1.454 -0.232 4.026 1.00 91.62 80 PHE A N 1
ATOM 682 C CA . PHE A 1 80 ? -2.887 -0.141 4.198 1.00 91.62 80 PHE A CA 1
ATOM 683 C C . PHE A 1 80 ? -3.275 -0.317 5.658 1.00 91.62 80 PHE A C 1
ATOM 685 O O . PHE A 1 80 ? -2.609 -1.018 6.422 1.00 91.62 80 PHE A O 1
ATOM 692 N N . LYS A 1 81 ? -4.402 0.279 6.030 1.00 89.38 81 LYS A N 1
ATOM 693 C CA . LYS A 1 81 ? -5.010 0.124 7.350 1.00 89.38 81 LYS A CA 1
ATOM 694 C C . LYS A 1 81 ? -6.498 -0.193 7.196 1.00 89.38 81 LYS A C 1
ATOM 696 O O . LYS A 1 81 ? -7.121 0.346 6.280 1.00 89.38 81 LYS A O 1
ATOM 701 N N . PRO A 1 82 ? -7.080 -1.074 8.028 1.00 85.81 82 PRO A N 1
ATOM 702 C CA . PRO A 1 82 ? -8.510 -1.343 7.975 1.00 85.81 82 PRO A CA 1
ATOM 703 C C . PRO A 1 82 ? -9.291 -0.065 8.277 1.00 85.81 82 PRO A C 1
ATOM 705 O O . PRO A 1 82 ? -8.922 0.714 9.161 1.00 85.81 82 PRO A O 1
ATOM 708 N N . SER A 1 83 ? -10.375 0.143 7.541 1.00 75.81 83 SER A N 1
ATOM 709 C CA . SER A 1 83 ? -11.372 1.158 7.847 1.00 75.81 83 SER A CA 1
ATOM 710 C C . SER A 1 83 ? -12.073 0.815 9.161 1.00 75.81 83 SER A C 1
ATOM 712 O O . SER A 1 83 ? -12.073 -0.334 9.610 1.00 75.81 83 SER A O 1
ATOM 714 N N . GLU A 1 84 ? -12.706 1.808 9.787 1.00 68.69 84 GLU A N 1
ATOM 715 C CA . GLU A 1 84 ? -13.426 1.604 11.050 1.00 68.69 84 GLU A CA 1
ATOM 716 C C . GLU A 1 84 ? -14.504 0.515 10.949 1.00 68.69 84 GLU A C 1
ATOM 718 O O . GLU A 1 84 ? -14.749 -0.199 11.920 1.00 68.69 84 GLU A O 1
ATOM 723 N N . SER A 1 85 ? -15.095 0.343 9.763 1.00 62.03 85 SER A N 1
ATOM 724 C CA . SER A 1 85 ? -16.109 -0.673 9.471 1.00 62.03 85 SER A CA 1
ATOM 725 C C . SER A 1 85 ? -15.563 -2.106 9.475 1.00 62.03 85 SER A C 1
ATOM 727 O O . SER A 1 85 ? -16.326 -3.029 9.734 1.00 62.03 85 SER A O 1
ATOM 729 N N . ASN A 1 86 ? -14.260 -2.286 9.234 1.00 58.41 86 ASN A N 1
ATOM 730 C CA . ASN A 1 86 ? -13.572 -3.583 9.203 1.00 58.41 86 ASN A CA 1
ATOM 731 C C . ASN A 1 86 ? -12.577 -3.772 10.361 1.00 58.41 86 ASN A C 1
ATOM 733 O O . ASN A 1 86 ? -11.789 -4.714 10.361 1.00 58.41 86 ASN A O 1
ATOM 737 N N . ALA A 1 87 ? -12.589 -2.882 11.357 1.00 55.97 87 ALA A N 1
ATOM 738 C CA . ALA A 1 87 ? -11.676 -2.914 12.502 1.00 55.97 87 ALA A CA 1
ATOM 739 C C . ALA A 1 87 ? -12.140 -3.819 13.669 1.00 55.97 87 ALA A C 1
ATOM 741 O O . ALA A 1 87 ? -11.484 -3.808 14.725 1.00 55.97 87 ALA A O 1
ATOM 742 N N . ASN A 1 88 ? -13.248 -4.551 13.480 1.00 51.06 88 ASN A N 1
ATOM 743 C CA . ASN A 1 88 ? -13.898 -5.426 14.462 1.00 51.06 88 ASN A CA 1
ATOM 744 C C . ASN A 1 88 ? -13.613 -6.903 14.193 1.00 51.06 88 ASN A C 1
ATOM 746 O O . ASN A 1 88 ? -13.842 -7.342 13.046 1.00 51.06 88 ASN A O 1
#

Solvent-accessible surface area (backbone atoms only — not comparable to full-atom values): 5154 Å² total; per-residue (Å²): 133,57,72,68,57,56,51,49,55,50,50,52,51,48,42,59,71,76,64,38,72,89,55,55,44,80,48,69,49,70,82,3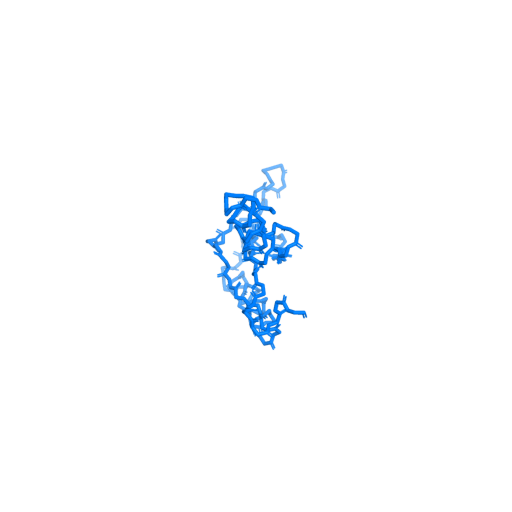6,47,84,87,52,61,65,66,60,55,52,49,51,49,48,55,52,51,54,59,38,43,78,68,40,26,43,82,67,56,82,72,40,76,49,76,41,78,95,72,52,29,35,29,50,38,40,40,29,32,58,34,84,91,57,69,120